Protein AF-A0A2M7IZS5-F1 (afdb_monomer)

Structure (mmCIF, N/CA/C/O backbone):
data_AF-A0A2M7IZS5-F1
#
_entry.id   AF-A0A2M7IZS5-F1
#
loop_
_atom_site.group_PDB
_atom_site.id
_atom_site.type_symbol
_atom_site.label_atom_id
_atom_site.label_alt_id
_atom_site.label_comp_id
_atom_site.label_asym_id
_atom_site.label_entity_id
_atom_site.label_seq_id
_atom_site.pdbx_PDB_ins_code
_atom_site.Cartn_x
_atom_site.Cartn_y
_atom_site.Cartn_z
_atom_site.occupancy
_atom_site.B_iso_or_equiv
_atom_site.auth_seq_id
_atom_site.auth_comp_id
_atom_site.auth_asym_id
_atom_site.auth_atom_id
_atom_site.pdbx_PDB_model_num
ATOM 1 N N . GLY A 1 1 ? -22.640 11.894 0.973 1.00 39.03 1 GLY A N 1
ATOM 2 C CA . GLY A 1 1 ? -21.893 12.290 -0.231 1.00 39.03 1 GLY A CA 1
ATOM 3 C C . GLY A 1 1 ? -21.079 11.099 -0.656 1.00 39.03 1 GLY A C 1
ATOM 4 O O . GLY A 1 1 ? -20.442 10.512 0.208 1.00 39.03 1 GLY A O 1
ATOM 5 N N . GLN A 1 2 ? -21.190 10.681 -1.912 1.00 46.84 2 GLN A N 1
ATOM 6 C CA . GLN A 1 2 ? -20.379 9.593 -2.461 1.00 46.84 2 GLN A CA 1
ATOM 7 C C . GLN A 1 2 ? -18.949 10.132 -2.557 1.00 46.84 2 GLN A C 1
ATOM 9 O O . GLN A 1 2 ? -18.693 11.081 -3.291 1.00 46.84 2 GLN A O 1
ATOM 14 N N . GLY A 1 3 ? -18.080 9.667 -1.658 1.00 48.53 3 GLY A N 1
ATOM 15 C CA . GLY A 1 3 ? -16.693 10.111 -1.529 1.00 48.53 3 GLY A CA 1
ATOM 16 C C . GLY A 1 3 ? -15.836 9.551 -2.655 1.00 48.53 3 GLY A C 1
ATOM 17 O O . GLY A 1 3 ? -14.933 8.760 -2.398 1.00 48.53 3 GLY A O 1
ATOM 18 N N . ASP A 1 4 ? -16.154 9.925 -3.889 1.00 48.88 4 ASP A N 1
ATOM 19 C CA . ASP A 1 4 ? -15.428 9.482 -5.069 1.00 48.88 4 ASP A CA 1
ATOM 20 C C . ASP A 1 4 ? -14.038 10.129 -5.068 1.00 48.88 4 ASP A C 1
ATOM 22 O O . ASP A 1 4 ? -13.889 11.346 -5.197 1.00 48.88 4 ASP A O 1
ATOM 26 N N . CYS A 1 5 ? -13.005 9.307 -4.879 1.00 48.94 5 CYS A N 1
ATOM 27 C CA . CYS A 1 5 ? -11.615 9.724 -4.994 1.00 48.94 5 CYS A CA 1
ATOM 28 C C . CYS A 1 5 ? -11.188 9.593 -6.460 1.00 48.94 5 CYS A C 1
ATOM 30 O O . CYS A 1 5 ? -11.105 8.484 -6.990 1.00 48.94 5 CYS A O 1
ATOM 32 N N . LEU A 1 6 ? -10.937 10.721 -7.128 1.00 53.38 6 LEU A N 1
ATOM 33 C CA . LEU A 1 6 ? -10.380 10.736 -8.477 1.00 53.38 6 LEU A CA 1
ATOM 34 C C . LEU A 1 6 ? -8.859 10.880 -8.372 1.00 53.38 6 LEU A C 1
ATOM 36 O O . LEU A 1 6 ? -8.365 11.906 -7.905 1.00 53.38 6 LEU A O 1
ATOM 40 N N . LEU A 1 7 ? -8.114 9.862 -8.806 1.00 50.41 7 LEU A N 1
ATOM 41 C CA . LEU A 1 7 ? -6.660 9.962 -8.912 1.00 50.41 7 LEU A CA 1
ATOM 42 C C . LEU A 1 7 ? -6.326 10.998 -10.000 1.00 50.41 7 LEU A C 1
ATOM 44 O O . LEU A 1 7 ? -6.692 10.819 -11.164 1.00 50.41 7 LEU A O 1
ATOM 48 N N . GLY A 1 8 ? -5.688 12.101 -9.612 1.00 68.81 8 GLY A N 1
ATOM 49 C CA . GLY A 1 8 ? -5.325 13.206 -10.498 1.00 68.81 8 GLY A CA 1
ATOM 50 C C . GLY A 1 8 ? -3.813 13.411 -10.582 1.00 68.81 8 GLY A C 1
ATOM 51 O O . GLY A 1 8 ? -3.086 13.022 -9.678 1.00 68.81 8 GLY A O 1
ATOM 52 N N . ASP A 1 9 ? -3.387 14.065 -11.664 1.00 58.53 9 ASP A N 1
ATOM 53 C CA . ASP A 1 9 ? -2.003 14.399 -12.047 1.00 58.53 9 ASP A CA 1
ATOM 54 C C . ASP A 1 9 ? -1.171 13.278 -12.709 1.00 58.53 9 ASP A C 1
ATOM 56 O O . ASP A 1 9 ? -0.164 12.791 -12.204 1.00 58.53 9 ASP A O 1
ATOM 60 N N . PHE A 1 10 ? -1.575 12.904 -13.928 1.00 55.19 10 PHE A N 1
ATOM 61 C CA . PHE A 1 10 ? -0.803 12.032 -14.825 1.00 55.19 10 PHE A CA 1
ATOM 62 C C . PHE A 1 10 ? 0.249 12.796 -15.658 1.00 55.1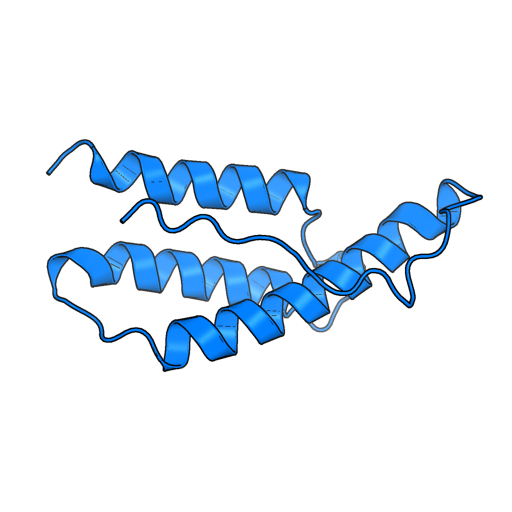9 10 PHE A C 1
ATOM 64 O O . PHE A 1 10 ? 0.697 12.287 -16.685 1.00 55.19 10 PHE A O 1
ATOM 71 N N . GLY A 1 11 ? 0.658 14.010 -15.265 1.00 52.94 11 GLY A N 1
ATOM 72 C CA . GLY A 1 11 ? 1.607 14.829 -16.037 1.00 52.94 11 GLY A CA 1
ATOM 73 C C . GLY A 1 11 ? 2.981 14.175 -16.263 1.00 52.94 11 GLY A C 1
ATOM 74 O O . GLY A 1 11 ? 3.667 14.507 -17.228 1.00 52.94 11 GLY A O 1
ATOM 75 N N . ALA A 1 12 ? 3.352 13.208 -15.417 1.00 53.50 12 ALA A N 1
ATOM 76 C CA . ALA A 1 12 ? 4.573 12.404 -15.518 1.00 53.50 12 ALA A CA 1
ATOM 77 C C . ALA A 1 12 ? 4.323 10.931 -15.911 1.00 53.50 12 ALA A C 1
ATOM 79 O O . ALA A 1 12 ? 5.241 10.110 -15.852 1.00 53.50 12 ALA A O 1
ATOM 80 N N . ALA A 1 13 ? 3.099 10.572 -16.313 1.00 56.44 13 ALA A N 1
ATOM 81 C CA . ALA A 1 13 ? 2.773 9.203 -16.695 1.00 56.44 13 ALA A CA 1
ATOM 82 C C . ALA A 1 13 ? 3.569 8.788 -17.943 1.00 56.44 13 ALA A C 1
ATOM 84 O O . ALA A 1 13 ? 3.412 9.355 -19.023 1.00 56.44 13 ALA A O 1
ATOM 85 N N . SER A 1 14 ? 4.429 7.781 -17.798 1.00 56.81 14 SER A N 1
ATOM 86 C CA . SER A 1 14 ? 5.160 7.179 -18.915 1.00 56.81 14 SER A CA 1
ATOM 87 C C . SER A 1 14 ? 4.515 5.859 -19.315 1.00 56.81 14 SER A C 1
ATOM 89 O O . SER A 1 14 ? 4.187 5.032 -18.466 1.00 56.81 14 SER A O 1
ATOM 91 N N . PHE A 1 15 ? 4.371 5.633 -20.622 1.00 57.88 15 PHE A N 1
ATOM 92 C CA . PHE A 1 15 ? 4.005 4.319 -21.139 1.00 57.88 15 PHE A CA 1
ATOM 93 C C . PHE A 1 15 ? 5.058 3.300 -20.700 1.00 57.88 15 PHE A C 1
ATOM 95 O O . PHE A 1 15 ? 6.245 3.449 -20.998 1.00 57.88 15 PHE A O 1
ATOM 102 N N . ILE A 1 16 ? 4.626 2.251 -20.002 1.00 57.53 16 ILE A N 1
ATOM 103 C CA . ILE A 1 16 ? 5.496 1.129 -19.656 1.00 57.53 16 ILE A CA 1
ATOM 104 C C . ILE A 1 16 ? 5.750 0.343 -20.947 1.00 57.53 16 ILE A C 1
ATOM 106 O O . ILE A 1 16 ? 4.972 -0.526 -21.329 1.00 57.53 16 ILE A O 1
ATOM 110 N N . ALA A 1 17 ? 6.820 0.700 -21.656 1.00 56.12 17 ALA A N 1
ATOM 111 C CA . ALA A 1 17 ? 7.173 0.109 -22.946 1.00 56.12 17 ALA A CA 1
ATOM 112 C C . ALA A 1 17 ? 7.723 -1.326 -22.830 1.00 56.12 17 ALA A C 1
ATOM 114 O O . ALA A 1 17 ? 7.776 -2.041 -23.827 1.00 56.12 17 ALA A O 1
ATOM 115 N N . ASP A 1 18 ? 8.144 -1.750 -21.632 1.00 59.88 18 ASP A N 1
ATOM 116 C CA . ASP A 1 18 ? 8.821 -3.028 -21.413 1.00 59.88 18 ASP A CA 1
ATOM 117 C C . ASP A 1 18 ? 8.392 -3.671 -20.081 1.00 59.88 18 ASP A C 1
ATOM 119 O O . ASP A 1 18 ? 8.512 -3.069 -19.008 1.00 59.88 18 ASP A O 1
ATOM 123 N N . ALA A 1 19 ? 7.914 -4.918 -20.150 1.00 61.94 19 ALA A N 1
ATOM 124 C CA . ALA A 1 19 ? 7.406 -5.690 -19.014 1.00 61.94 19 ALA A CA 1
ATOM 125 C C . ALA A 1 19 ? 8.443 -5.853 -17.889 1.00 61.94 19 ALA A C 1
ATOM 127 O O . ALA A 1 19 ? 8.077 -5.955 -16.718 1.00 61.94 19 ALA A O 1
ATOM 128 N N . ARG A 1 20 ? 9.742 -5.811 -18.217 1.00 61.88 20 ARG A N 1
ATOM 129 C CA . ARG A 1 20 ? 10.835 -5.934 -17.236 1.00 61.88 20 ARG A CA 1
ATOM 130 C C . ARG A 1 20 ? 10.925 -4.761 -16.251 1.00 61.88 20 ARG A C 1
ATOM 132 O O . ARG A 1 20 ? 11.428 -4.943 -15.148 1.00 61.88 20 ARG A O 1
ATOM 139 N N . HIS A 1 21 ? 10.461 -3.570 -16.638 1.00 64.75 21 HIS A N 1
ATOM 140 C CA . HIS A 1 21 ? 10.477 -2.378 -15.780 1.00 64.75 21 HIS A CA 1
ATOM 141 C C . HIS A 1 21 ? 9.123 -2.128 -15.107 1.00 64.75 21 HIS A C 1
ATOM 143 O O . HIS A 1 21 ? 9.036 -1.289 -14.215 1.00 64.75 21 HIS A O 1
ATOM 149 N N . ALA A 1 22 ? 8.082 -2.874 -15.489 1.00 75.44 22 ALA A N 1
ATOM 150 C CA . ALA A 1 22 ? 6.728 -2.682 -14.986 1.00 75.44 22 ALA A CA 1
ATOM 151 C C . ALA A 1 22 ? 6.632 -2.867 -13.464 1.00 75.44 22 ALA A C 1
ATOM 153 O O . ALA A 1 22 ? 6.053 -2.029 -12.781 1.00 75.44 22 ALA A O 1
ATOM 154 N N . LEU A 1 23 ? 7.237 -3.932 -12.925 1.00 79.44 23 LEU A N 1
ATOM 155 C CA . LEU A 1 23 ? 7.142 -4.260 -11.497 1.00 79.44 23 LEU A CA 1
ATOM 156 C C . LEU A 1 23 ? 7.947 -3.301 -10.600 1.00 79.44 23 LEU A C 1
ATOM 158 O O . LEU A 1 23 ? 7.383 -2.816 -9.617 1.00 79.44 23 LEU A O 1
ATOM 162 N N . PRO A 1 24 ? 9.216 -2.957 -10.910 1.00 81.06 24 PRO A N 1
ATOM 163 C CA . PRO A 1 24 ? 9.946 -1.965 -10.121 1.00 81.06 24 PRO A CA 1
ATOM 164 C C . PRO A 1 24 ? 9.295 -0.577 -10.149 1.00 81.06 24 PRO A C 1
ATOM 166 O O . PRO A 1 24 ? 9.226 0.077 -9.110 1.00 81.06 24 PRO A O 1
ATOM 169 N N . LEU A 1 25 ? 8.777 -0.143 -11.307 1.00 82.12 25 LEU A N 1
ATOM 170 C CA . LEU A 1 25 ? 8.052 1.128 -11.423 1.00 82.12 25 LEU A CA 1
ATOM 171 C C . LEU A 1 25 ? 6.752 1.096 -10.619 1.00 82.12 25 LEU A C 1
ATOM 173 O O . LEU A 1 25 ? 6.485 2.015 -9.854 1.00 82.12 25 LEU A O 1
ATOM 177 N N . GLN A 1 26 ? 5.986 0.007 -10.695 1.00 83.75 26 GLN A N 1
ATOM 178 C CA . GLN A 1 26 ? 4.778 -0.139 -9.885 1.00 83.75 26 GLN A CA 1
ATOM 179 C C . GLN A 1 26 ? 5.083 -0.057 -8.383 1.00 83.75 26 GLN A C 1
ATOM 181 O O . GLN A 1 26 ? 4.358 0.595 -7.642 1.00 83.75 26 GLN A O 1
ATOM 186 N N . ARG A 1 27 ? 6.183 -0.656 -7.919 1.00 89.12 27 ARG A N 1
ATOM 187 C CA . ARG A 1 27 ? 6.597 -0.587 -6.507 1.00 89.12 27 ARG A CA 1
ATOM 188 C C . ARG A 1 27 ? 7.124 0.786 -6.081 1.00 89.12 27 ARG A C 1
ATOM 190 O O . ARG A 1 27 ? 7.157 1.079 -4.881 1.00 89.12 27 ARG A O 1
ATOM 197 N N . LEU A 1 28 ?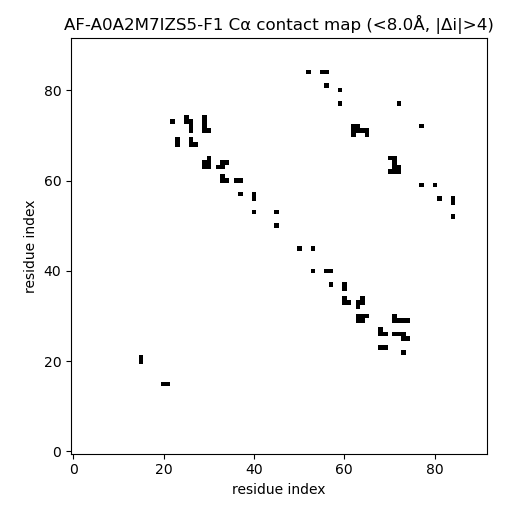 7.541 1.629 -7.026 1.00 88.69 28 LEU A N 1
ATOM 198 C CA . LEU A 1 28 ? 7.803 3.043 -6.764 1.00 88.69 28 LEU A CA 1
ATOM 199 C C . LEU A 1 28 ? 6.486 3.784 -6.507 1.00 88.69 28 LEU A C 1
ATOM 201 O O . LEU A 1 28 ? 6.359 4.453 -5.485 1.00 88.69 28 LEU A O 1
ATOM 205 N N . GLU A 1 29 ? 5.488 3.574 -7.362 1.00 89.00 29 GLU A N 1
ATOM 206 C CA . GLU A 1 29 ? 4.149 4.153 -7.189 1.00 89.00 29 GLU A CA 1
ATOM 207 C C . GLU A 1 29 ? 3.473 3.674 -5.893 1.00 89.00 29 GLU A C 1
ATOM 209 O O . GLU A 1 29 ? 2.836 4.452 -5.188 1.00 89.00 29 GLU A O 1
ATOM 214 N N . VAL A 1 30 ? 3.682 2.414 -5.496 1.00 92.00 30 VAL A N 1
ATOM 215 C CA . VAL A 1 30 ? 3.203 1.879 -4.207 1.00 92.00 30 VAL A CA 1
ATOM 216 C C . VAL A 1 30 ? 3.803 2.636 -3.018 1.00 92.00 30 VAL A C 1
ATOM 218 O O . VAL A 1 30 ? 3.125 2.845 -2.011 1.00 92.00 30 VAL A O 1
ATOM 221 N N . ARG A 1 31 ? 5.055 3.100 -3.125 1.00 92.50 31 ARG A N 1
ATOM 222 C CA . ARG A 1 31 ? 5.667 3.932 -2.081 1.00 92.50 31 ARG A CA 1
ATOM 223 C C . ARG A 1 31 ? 5.049 5.327 -2.038 1.00 92.50 31 ARG A C 1
ATOM 225 O O . ARG A 1 31 ? 4.812 5.825 -0.943 1.00 92.50 31 ARG A O 1
ATOM 232 N N . ALA A 1 32 ? 4.763 5.930 -3.192 1.00 91.81 32 ALA A N 1
ATOM 233 C CA . ALA A 1 32 ? 4.044 7.203 -3.248 1.00 91.81 32 ALA A CA 1
ATOM 234 C C . ALA A 1 32 ? 2.642 7.073 -2.623 1.00 91.81 32 ALA A C 1
ATOM 236 O O . ALA A 1 32 ? 2.252 7.891 -1.790 1.00 91.81 32 ALA A O 1
ATOM 237 N N . PHE A 1 33 ? 1.935 5.983 -2.932 1.00 91.88 33 PHE A N 1
ATOM 238 C CA . PHE A 1 33 ? 0.655 5.650 -2.310 1.00 91.88 33 PHE A CA 1
ATOM 239 C C . PHE A 1 33 ? 0.759 5.494 -0.784 1.00 91.88 33 PHE A C 1
ATOM 241 O O . PHE A 1 33 ? -0.107 5.984 -0.065 1.00 91.88 33 PHE A O 1
ATOM 248 N N . ALA A 1 34 ? 1.819 4.861 -0.269 1.00 92.44 34 ALA A N 1
ATOM 249 C CA . ALA A 1 34 ? 2.023 4.711 1.174 1.00 92.44 34 ALA A CA 1
ATOM 250 C C . ALA A 1 34 ? 2.137 6.061 1.904 1.00 92.44 34 ALA A C 1
ATOM 252 O O . ALA A 1 34 ? 1.601 6.207 3.000 1.00 92.44 34 ALA A O 1
ATOM 253 N N . CYS A 1 35 ? 2.811 7.040 1.292 1.00 92.81 35 CYS A N 1
ATOM 254 C CA . CYS A 1 35 ? 2.920 8.395 1.836 1.00 92.81 35 CYS A CA 1
ATOM 255 C C . CYS A 1 35 ? 1.566 9.119 1.819 1.00 92.81 35 CYS A C 1
ATOM 257 O O . CYS A 1 35 ? 1.179 9.717 2.817 1.00 92.81 35 CYS A O 1
ATOM 259 N N . LEU A 1 36 ? 0.801 8.999 0.728 1.00 90.88 36 LEU A N 1
ATO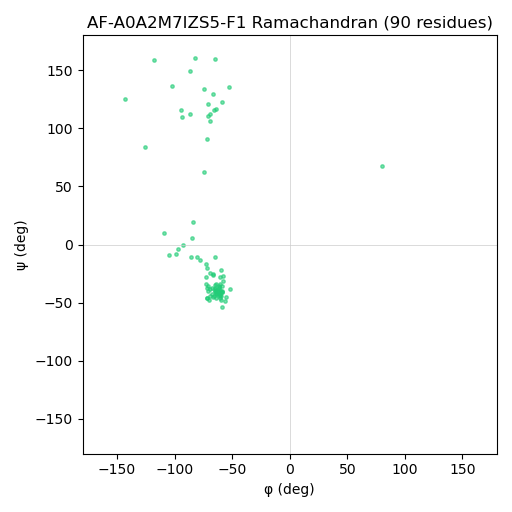M 260 C CA . LEU A 1 36 ? -0.556 9.553 0.664 1.00 90.88 36 LEU A CA 1
ATOM 261 C C . LEU A 1 36 ? -1.472 8.949 1.742 1.00 90.88 36 LEU A C 1
ATOM 263 O O . LEU A 1 36 ? -2.232 9.664 2.395 1.00 90.88 36 LEU A O 1
ATOM 267 N N . LEU A 1 37 ? -1.405 7.627 1.927 1.00 91.06 37 LEU A N 1
ATOM 268 C CA . LEU A 1 37 ? -2.214 6.915 2.914 1.00 91.06 37 LEU A CA 1
ATOM 269 C C . LEU A 1 37 ? -1.860 7.338 4.348 1.00 91.06 37 LEU A C 1
ATOM 271 O O . LEU A 1 37 ? -2.762 7.524 5.157 1.00 91.06 37 LEU A O 1
ATOM 275 N N . GLU A 1 38 ? -0.577 7.535 4.646 1.00 91.88 38 GLU A N 1
ATOM 276 C CA . GLU A 1 38 ? -0.096 8.064 5.931 1.00 91.88 38 GLU A CA 1
ATOM 277 C C . GLU A 1 38 ? -0.679 9.450 6.227 1.00 91.88 38 GLU A C 1
ATOM 279 O O . GLU A 1 38 ? -1.342 9.633 7.248 1.00 91.88 38 GLU A O 1
ATOM 284 N N . GLU A 1 39 ? -0.534 10.399 5.298 1.00 90.56 39 GLU A N 1
ATOM 285 C CA . GLU A 1 39 ? -1.053 11.763 5.459 1.00 90.56 39 GLU A CA 1
ATOM 286 C C . GLU A 1 39 ? -2.571 11.802 5.676 1.00 90.56 39 GLU A C 1
ATOM 288 O O . GLU A 1 39 ? -3.087 12.664 6.404 1.00 90.56 39 GLU A O 1
ATOM 293 N N . TRP A 1 40 ? -3.293 10.893 5.019 1.00 89.69 40 TRP A N 1
ATOM 294 C CA . TRP A 1 40 ? -4.736 10.762 5.167 1.00 89.69 40 TRP A CA 1
ATOM 295 C C . TRP A 1 40 ? -5.119 10.160 6.524 1.00 89.69 40 TRP A C 1
ATOM 297 O O . TRP A 1 40 ? -5.987 10.710 7.207 1.00 89.69 40 TRP A O 1
ATOM 307 N N . LEU A 1 41 ? -4.449 9.082 6.947 1.00 88.56 41 LEU A N 1
ATOM 308 C CA . LEU A 1 41 ? -4.701 8.422 8.232 1.00 88.56 41 LEU A CA 1
ATOM 309 C C . LEU A 1 41 ? -4.388 9.334 9.423 1.00 88.56 41 LEU A C 1
ATOM 311 O O . LEU A 1 41 ? -5.166 9.364 10.374 1.00 88.56 41 LEU A O 1
ATOM 315 N N . GLU A 1 42 ? -3.322 10.134 9.356 1.00 89.50 42 GLU A N 1
ATOM 316 C CA . GLU A 1 42 ? -2.982 11.125 10.391 1.00 89.50 42 GLU A CA 1
ATOM 317 C C . GLU A 1 42 ? -4.072 12.190 10.597 1.00 89.50 42 GLU A C 1
ATOM 319 O O . GLU A 1 42 ? -4.213 12.747 11.687 1.00 89.50 42 GLU A O 1
ATOM 324 N N . ARG A 1 43 ? -4.851 12.486 9.550 1.00 87.56 43 ARG A N 1
ATOM 325 C CA . ARG A 1 43 ? -5.924 13.494 9.566 1.00 87.56 43 ARG A CA 1
ATOM 326 C C . ARG A 1 43 ? -7.308 12.895 9.809 1.00 87.56 43 ARG A C 1
ATOM 328 O O . ARG A 1 43 ? -8.275 13.651 9.912 1.00 87.56 43 ARG A O 1
ATOM 335 N N . SER A 1 44 ? -7.419 11.571 9.901 1.00 81.38 44 SER A N 1
ATOM 336 C CA . SER A 1 44 ? -8.683 10.883 10.145 1.00 81.38 44 SER A CA 1
ATOM 337 C C . SER A 1 44 ? -8.869 10.638 11.647 1.00 81.38 44 SER A C 1
ATOM 339 O O . SER A 1 44 ? -8.165 9.807 12.220 1.00 81.38 44 SER A O 1
ATOM 341 N N . PRO A 1 45 ? -9.812 11.322 12.321 1.00 75.25 45 PRO A N 1
ATOM 342 C CA . PRO A 1 45 ? -10.042 11.103 13.741 1.00 75.25 45 PRO A CA 1
ATOM 343 C C . PRO A 1 45 ? -10.589 9.694 13.979 1.00 75.25 45 PRO A C 1
ATOM 345 O O . PRO A 1 45 ? -11.564 9.276 13.353 1.00 75.25 45 PRO A O 1
ATOM 348 N N . ALA A 1 46 ? -9.972 8.969 14.910 1.00 72.19 46 ALA A N 1
ATOM 349 C CA . ALA A 1 46 ? -10.446 7.655 15.305 1.00 72.19 46 ALA A CA 1
ATOM 350 C C . ALA A 1 46 ? -11.751 7.771 16.104 1.00 72.19 46 ALA A C 1
ATOM 352 O O . ALA A 1 46 ? -11.762 8.249 17.239 1.00 72.19 46 ALA A O 1
ATOM 353 N N . ALA A 1 47 ? -12.858 7.321 15.515 1.00 72.56 47 ALA A N 1
ATOM 354 C CA . ALA A 1 47 ? -14.050 6.957 16.274 1.00 72.56 47 ALA A CA 1
ATOM 355 C C . ALA A 1 47 ? -13.932 5.492 16.719 1.00 72.56 47 ALA A C 1
ATOM 357 O O . ALA A 1 47 ? -13.340 4.680 16.002 1.00 72.56 47 ALA A O 1
ATOM 358 N N . SER A 1 48 ? -14.521 5.141 17.868 1.00 69.94 48 SER A N 1
ATOM 359 C CA . SER A 1 48 ? -14.403 3.798 18.464 1.00 69.94 48 SER A CA 1
ATOM 360 C C . SER A 1 48 ? -14.751 2.668 17.483 1.00 69.94 48 SER A C 1
ATOM 362 O O . SER A 1 48 ? -14.046 1.665 17.428 1.00 69.94 48 SER A O 1
ATOM 364 N N . ASP A 1 49 ? -15.769 2.873 16.644 1.00 77.94 49 ASP A N 1
ATOM 365 C CA . ASP A 1 49 ? -16.251 1.886 15.665 1.00 77.94 49 ASP A CA 1
ATOM 366 C C . ASP A 1 49 ? -15.370 1.793 14.404 1.00 77.94 49 ASP A C 1
ATOM 368 O O . ASP A 1 49 ? -15.486 0.864 13.609 1.00 77.94 49 ASP A O 1
ATOM 372 N N . THR A 1 50 ? -14.473 2.761 14.202 1.00 80.06 50 THR A N 1
ATOM 373 C CA . THR A 1 50 ? -13.563 2.832 13.043 1.00 80.06 50 THR A CA 1
ATOM 374 C C . THR A 1 50 ? -12.126 2.454 13.382 1.00 80.06 50 THR A C 1
ATOM 376 O O . THR A 1 50 ? -11.321 2.280 12.470 1.00 80.06 50 THR A O 1
ATOM 379 N N . GLN A 1 51 ? -11.798 2.282 14.667 1.00 84.62 51 GLN A N 1
ATOM 380 C CA . GLN A 1 51 ? -10.448 1.929 15.112 1.00 84.62 51 GLN A CA 1
ATOM 381 C C . GLN A 1 51 ? -9.907 0.649 14.445 1.00 84.62 51 GLN A C 1
ATOM 383 O O . GLN A 1 51 ? -8.796 0.704 13.926 1.00 84.62 51 GLN A O 1
ATOM 388 N N . PRO A 1 52 ? -10.669 -0.462 14.330 1.00 86.38 52 PRO A N 1
ATOM 389 C CA . PRO A 1 52 ? -10.159 -1.676 13.684 1.00 86.38 52 PRO A CA 1
ATOM 390 C C . PRO A 1 52 ? -9.841 -1.475 12.195 1.00 86.38 52 PRO A C 1
ATOM 392 O O . PRO A 1 52 ? -8.897 -2.055 11.663 1.00 86.38 52 PRO A O 1
ATOM 395 N N . VAL A 1 53 ? -10.623 -0.625 11.523 1.00 87.44 53 VAL A N 1
ATOM 396 C CA . VAL A 1 53 ? -10.410 -0.259 10.118 1.00 87.44 53 VAL A CA 1
ATOM 397 C C . VAL A 1 53 ? -9.153 0.597 9.979 1.00 87.44 53 VAL A C 1
ATOM 399 O O . VAL A 1 53 ? -8.333 0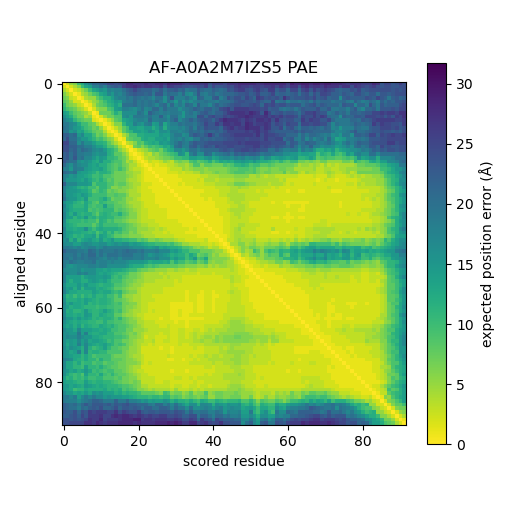.334 9.103 1.00 87.44 53 VAL A O 1
ATOM 402 N N . LEU A 1 54 ? -8.964 1.584 10.860 1.00 88.50 54 LEU A N 1
ATOM 403 C CA . LEU A 1 54 ? -7.761 2.420 10.878 1.00 88.50 54 LEU A CA 1
ATOM 404 C C . LEU A 1 54 ? -6.500 1.598 11.166 1.00 88.50 54 LEU A C 1
ATOM 406 O O . LEU A 1 54 ? -5.489 1.797 10.497 1.00 88.50 54 LEU A O 1
ATOM 410 N N . ASP A 1 55 ? -6.566 0.637 12.087 1.00 89.94 55 ASP A N 1
ATOM 411 C CA . ASP A 1 55 ? -5.444 -0.253 12.399 1.00 89.94 55 ASP A CA 1
ATOM 412 C C . ASP A 1 55 ? -5.063 -1.123 11.188 1.00 89.94 55 ASP A C 1
ATOM 414 O O . ASP A 1 55 ? -3.881 -1.255 10.855 1.00 89.94 55 ASP A O 1
ATOM 418 N N . ALA A 1 56 ? -6.058 -1.667 10.477 1.00 90.69 56 ALA A N 1
ATOM 419 C CA . ALA A 1 56 ? -5.830 -2.443 9.259 1.00 90.69 56 ALA A CA 1
ATOM 420 C C . ALA A 1 56 ? -5.235 -1.591 8.122 1.00 90.69 56 ALA A C 1
ATOM 422 O O . ALA A 1 56 ? -4.358 -2.053 7.387 1.00 90.69 56 ALA A O 1
ATOM 423 N N . LEU A 1 57 ? -5.666 -0.334 7.996 1.00 91.38 57 LEU A N 1
ATOM 424 C CA . LEU A 1 57 ? -5.120 0.606 7.017 1.00 91.38 57 LEU A CA 1
ATOM 425 C C . LEU A 1 57 ? -3.684 1.029 7.358 1.00 91.38 57 LEU A C 1
ATOM 427 O O . LEU A 1 57 ? -2.853 1.109 6.454 1.00 91.38 57 LEU A O 1
ATOM 431 N N . TRP A 1 58 ? -3.352 1.220 8.638 1.00 93.69 58 TRP A N 1
ATOM 432 C CA . TRP A 1 58 ? -1.973 1.457 9.083 1.00 93.69 58 TRP A CA 1
ATOM 433 C C . TRP A 1 58 ? -1.058 0.255 8.838 1.00 93.69 58 TRP A C 1
ATOM 435 O O . TRP A 1 58 ? 0.125 0.415 8.532 1.00 93.69 58 TRP A O 1
ATOM 445 N N . GLU A 1 59 ? -1.576 -0.965 8.957 1.00 94.25 59 GLU A N 1
ATOM 446 C CA . GLU A 1 59 ? -0.822 -2.162 8.584 1.00 94.25 59 GLU A CA 1
ATOM 447 C C . GLU A 1 59 ? -0.558 -2.221 7.074 1.00 94.25 59 GLU A C 1
ATOM 449 O O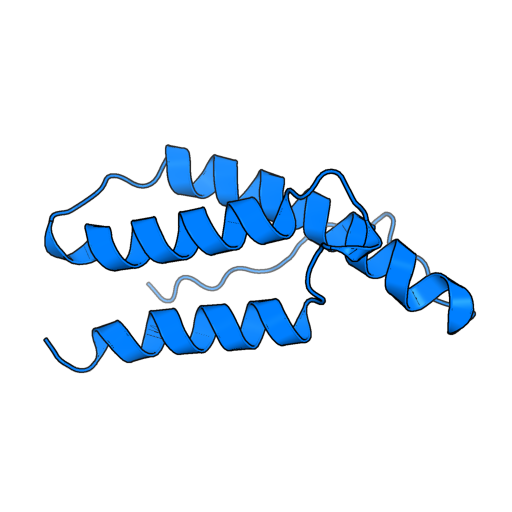 . GLU A 1 59 ? 0.574 -2.454 6.642 1.00 94.25 59 GLU A O 1
ATOM 454 N N . LEU A 1 60 ? -1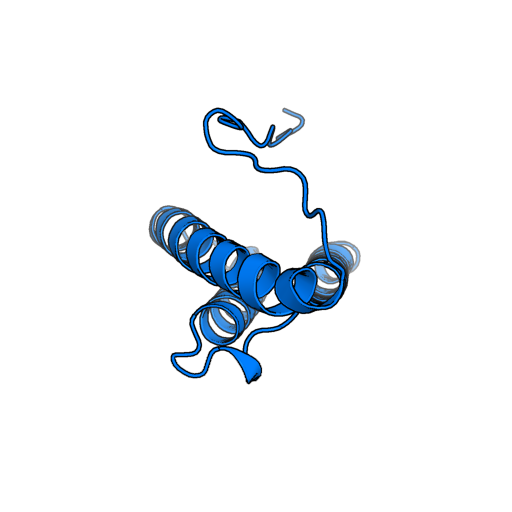.573 -1.933 6.257 1.00 93.88 60 LEU A N 1
ATOM 455 C CA . LEU A 1 60 ? -1.410 -1.842 4.808 1.00 93.88 60 LEU A CA 1
ATOM 456 C C . LEU A 1 60 ? -0.398 -0.753 4.417 1.00 93.88 60 LEU A C 1
ATOM 458 O O . LEU A 1 60 ? 0.476 -1.004 3.587 1.00 93.88 60 LEU A O 1
ATOM 462 N N . GLN A 1 61 ? -0.462 0.419 5.055 1.00 95.31 61 GLN A N 1
ATOM 463 C CA . GLN A 1 61 ? 0.488 1.512 4.847 1.00 95.31 61 GLN A CA 1
ATOM 464 C C . GLN A 1 61 ? 1.928 1.055 5.110 1.00 95.31 61 GLN A C 1
ATOM 466 O O . GLN A 1 61 ? 2.789 1.233 4.245 1.00 95.31 61 GLN A O 1
ATOM 471 N N . ARG A 1 62 ? 2.182 0.381 6.240 1.00 95.75 62 ARG A N 1
ATOM 472 C CA . ARG A 1 62 ? 3.519 -0.119 6.602 1.00 95.75 62 ARG A CA 1
ATOM 473 C C . ARG A 1 62 ? 4.058 -1.135 5.600 1.00 95.75 62 ARG A C 1
ATOM 475 O O . ARG A 1 62 ? 5.244 -1.099 5.267 1.00 95.75 62 ARG A O 1
ATOM 482 N N . ARG A 1 63 ? 3.195 -2.002 5.063 1.00 94.19 63 ARG A N 1
ATOM 483 C CA . ARG A 1 63 ? 3.558 -2.941 3.986 1.00 94.19 63 ARG A CA 1
ATOM 484 C C . ARG A 1 63 ? 3.930 -2.217 2.688 1.00 94.19 63 ARG A C 1
ATOM 486 O O . ARG A 1 63 ? 4.899 -2.600 2.037 1.00 94.19 63 ARG A O 1
ATOM 493 N N . CYS A 1 64 ? 3.217 -1.153 2.326 1.00 93.94 64 CYS A N 1
ATOM 494 C CA . CYS A 1 64 ? 3.531 -0.339 1.146 1.00 93.94 64 CYS A CA 1
ATOM 495 C C . CYS A 1 64 ? 4.784 0.542 1.341 1.00 93.94 64 CYS A C 1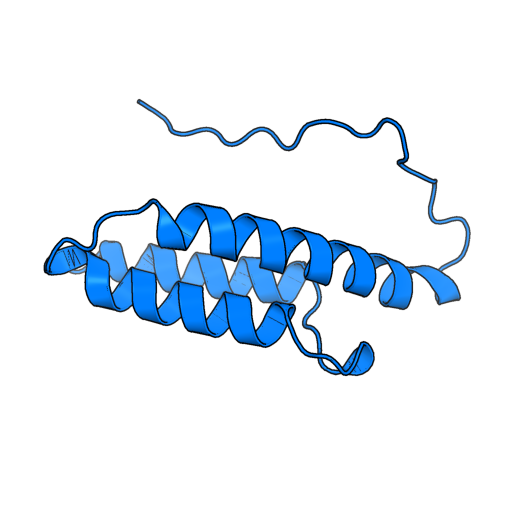
ATOM 497 O O . CYS A 1 64 ? 5.505 0.825 0.382 1.00 93.94 64 CYS A O 1
ATOM 499 N N . ALA A 1 65 ? 5.086 0.938 2.582 1.00 94.25 65 ALA A N 1
ATOM 500 C CA . ALA A 1 65 ? 6.225 1.782 2.945 1.00 94.25 65 ALA A CA 1
ATOM 501 C C . ALA A 1 65 ? 7.548 1.017 3.157 1.00 94.25 65 ALA A C 1
ATOM 503 O O . ALA A 1 65 ? 8.548 1.636 3.536 1.00 94.25 65 ALA A O 1
ATOM 504 N N . GLN A 1 66 ? 7.596 -0.296 2.894 1.00 94.44 66 GLN A N 1
ATOM 505 C CA . GLN A 1 66 ? 8.797 -1.114 3.103 1.00 94.44 66 GLN A CA 1
ATOM 506 C C . GLN A 1 66 ? 1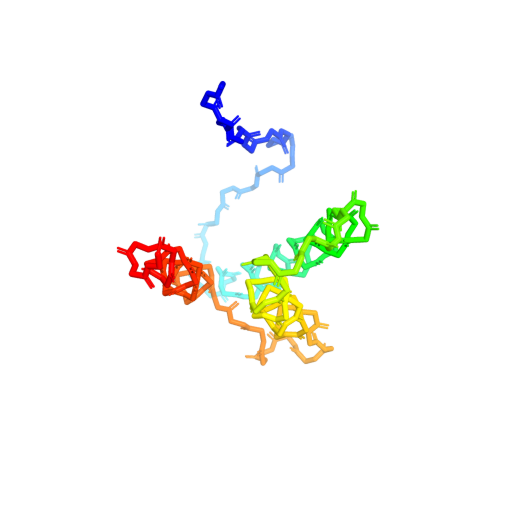0.038 -0.508 2.408 1.00 94.44 66 GLN A C 1
ATOM 508 O O . GLN A 1 66 ? 9.952 -0.052 1.256 1.00 94.44 66 GLN A O 1
ATOM 513 N N . PRO A 1 67 ? 11.204 -0.471 3.086 1.00 90.44 67 PRO A N 1
ATOM 514 C CA . PRO A 1 67 ? 12.434 0.049 2.496 1.00 90.44 67 PRO A CA 1
ATOM 515 C C . PRO A 1 67 ? 12.897 -0.828 1.328 1.00 90.44 67 PRO A C 1
ATOM 517 O O . PRO A 1 67 ? 13.311 -0.296 0.300 1.00 90.44 67 PRO A O 1
ATOM 520 N N . GLU A 1 68 ? 12.739 -2.146 1.457 1.00 92.44 68 GLU A N 1
ATOM 521 C CA . GLU A 1 68 ? 13.014 -3.113 0.398 1.00 92.44 68 GLU A CA 1
ATOM 522 C C . GLU A 1 68 ? 11.951 -3.011 -0.702 1.00 92.44 68 GLU A C 1
ATOM 524 O O . GLU A 1 68 ? 10.758 -3.181 -0.441 1.00 92.44 68 GLU A O 1
ATOM 529 N N . VAL A 1 69 ? 12.375 -2.727 -1.937 1.00 88.56 69 VAL A N 1
ATOM 530 C CA . VAL A 1 69 ? 11.462 -2.509 -3.074 1.00 88.56 69 VAL A CA 1
ATOM 531 C C . VAL A 1 69 ? 10.693 -3.788 -3.373 1.00 88.56 69 VAL A C 1
ATOM 533 O O . VAL A 1 69 ? 9.480 -3.745 -3.566 1.00 88.56 69 VAL A O 1
ATOM 536 N N . GLU A 1 70 ? 11.377 -4.930 -3.336 1.00 89.75 70 GLU A N 1
ATOM 537 C CA . GLU A 1 70 ? 10.786 -6.234 -3.636 1.00 89.75 70 GLU A CA 1
ATOM 538 C C . GLU A 1 70 ? 9.736 -6.681 -2.605 1.00 89.75 70 GLU A C 1
ATOM 540 O O . GLU A 1 70 ? 8.822 -7.433 -2.945 1.00 89.75 70 GLU A O 1
ATOM 545 N N . ALA A 1 71 ? 9.831 -6.185 -1.368 1.00 90.69 71 ALA A N 1
ATOM 546 C CA . ALA A 1 71 ? 8.899 -6.504 -0.288 1.00 90.69 71 ALA A CA 1
ATOM 547 C C . ALA A 1 71 ? 7.592 -5.696 -0.350 1.00 90.69 71 ALA A C 1
ATOM 549 O O . ALA A 1 71 ? 6.654 -5.990 0.394 1.00 90.69 71 ALA A O 1
ATOM 550 N N . ARG A 1 72 ? 7.521 -4.672 -1.210 1.00 93.56 72 ARG A N 1
ATOM 551 C CA . ARG A 1 72 ? 6.296 -3.892 -1.398 1.00 93.56 72 ARG A CA 1
ATOM 552 C C . ARG A 1 72 ? 5.287 -4.710 -2.209 1.00 93.56 72 ARG A C 1
ATOM 554 O O . ARG A 1 72 ? 5.671 -5.266 -3.246 1.00 93.56 72 ARG A O 1
ATOM 561 N N . PRO A 1 73 ? 4.015 -4.755 -1.775 1.00 92.12 73 PRO A N 1
ATOM 562 C CA . PRO A 1 73 ? 2.960 -5.420 -2.526 1.00 92.12 73 PRO A CA 1
ATOM 563 C C . PRO A 1 73 ? 2.714 -4.711 -3.860 1.00 92.12 73 PRO A C 1
ATOM 565 O O . PRO A 1 73 ? 3.031 -3.530 -4.023 1.00 92.12 73 PRO A O 1
ATOM 568 N N . LEU A 1 74 ? 2.110 -5.415 -4.809 1.00 91.19 74 LEU A N 1
ATOM 569 C CA . LEU A 1 74 ? 1.597 -4.819 -6.040 1.00 91.19 74 LEU A CA 1
ATOM 570 C C . LEU A 1 74 ? 0.214 -4.203 -5.794 1.00 91.19 74 LEU A C 1
ATOM 572 O O . LEU A 1 74 ? -0.503 -4.592 -4.872 1.00 91.19 74 LEU A O 1
ATOM 576 N N . PHE A 1 75 ? -0.222 -3.288 -6.666 1.00 88.19 75 PHE A N 1
ATOM 577 C CA . PHE A 1 75 ? -1.541 -2.656 -6.518 1.00 88.19 75 PHE A CA 1
ATOM 578 C C . PHE A 1 75 ? -2.705 -3.653 -6.500 1.00 88.19 75 PHE A C 1
ATOM 580 O O . PHE A 1 75 ? -3.678 -3.418 -5.793 1.00 88.19 75 PHE A O 1
ATOM 587 N N . ALA A 1 76 ? -2.602 -4.782 -7.207 1.00 88.62 76 ALA A N 1
ATOM 588 C CA . ALA A 1 76 ? -3.627 -5.826 -7.161 1.00 88.62 76 ALA A CA 1
ATOM 589 C C . ALA A 1 76 ? -3.812 -6.398 -5.742 1.00 88.62 76 ALA A C 1
ATOM 591 O O . ALA A 1 76 ? -4.937 -6.600 -5.295 1.00 88.62 76 ALA A O 1
ATOM 592 N N . GLU A 1 77 ? -2.715 -6.602 -5.009 1.00 90.12 77 GLU A N 1
ATOM 593 C CA . GLU A 1 77 ? -2.746 -7.093 -3.627 1.00 90.12 77 GLU A CA 1
ATOM 594 C C . GLU A 1 77 ? -3.251 -6.014 -2.658 1.00 90.12 77 GLU A C 1
ATOM 596 O O . GLU A 1 77 ? -3.946 -6.322 -1.691 1.00 90.12 77 GLU A O 1
ATOM 601 N N . ILE A 1 78 ? -2.935 -4.743 -2.930 1.00 91.56 78 ILE A N 1
ATOM 602 C CA . ILE A 1 78 ? -3.436 -3.595 -2.158 1.00 91.56 78 ILE A CA 1
ATOM 603 C C . ILE A 1 78 ? -4.958 -3.485 -2.295 1.00 91.56 78 ILE A C 1
ATOM 605 O O . ILE A 1 78 ? -5.644 -3.333 -1.288 1.00 91.56 78 ILE A O 1
ATOM 609 N N . VAL A 1 79 ? -5.494 -3.606 -3.514 1.00 89.81 79 VAL A N 1
ATOM 610 C CA . VAL A 1 79 ? -6.946 -3.587 -3.760 1.00 89.81 79 VAL A CA 1
ATOM 611 C C . VAL A 1 79 ? -7.638 -4.719 -3.003 1.00 89.81 79 VAL A C 1
ATOM 613 O O . VAL A 1 79 ? -8.585 -4.456 -2.267 1.00 89.81 79 VAL A O 1
ATOM 616 N N . GLN A 1 80 ? -7.116 -5.946 -3.086 1.00 88.56 80 GLN A N 1
ATOM 617 C CA . GLN A 1 80 ? -7.664 -7.084 -2.336 1.00 88.56 80 GLN A CA 1
ATOM 618 C C . GLN A 1 80 ? -7.655 -6.845 -0.818 1.00 88.56 80 GLN A C 1
ATOM 620 O O . GLN A 1 80 ? -8.622 -7.170 -0.128 1.00 88.56 80 GLN A O 1
ATOM 625 N N . ALA A 1 81 ? -6.581 -6.254 -0.284 1.00 89.12 81 ALA A N 1
ATOM 626 C CA . ALA A 1 81 ? -6.511 -5.909 1.132 1.00 89.12 81 ALA A CA 1
ATOM 627 C C . ALA A 1 81 ? -7.570 -4.860 1.519 1.00 89.12 81 ALA A C 1
ATOM 629 O O . ALA A 1 81 ? -8.229 -5.011 2.547 1.00 89.12 81 ALA A O 1
ATOM 630 N N . LEU A 1 82 ? -7.775 -3.831 0.691 1.00 86.81 82 LEU A N 1
ATOM 631 C CA . LEU A 1 82 ? -8.771 -2.778 0.930 1.00 86.81 82 LEU A CA 1
ATOM 632 C C . LEU A 1 82 ? -10.216 -3.294 0.848 1.00 86.81 82 LEU A C 1
ATOM 634 O O . LEU A 1 82 ? -11.066 -2.881 1.643 1.00 86.81 82 LEU A O 1
ATOM 638 N N . GLU A 1 83 ? -10.499 -4.220 -0.067 1.00 87.06 83 GLU A N 1
ATOM 639 C CA . GLU A 1 83 ? -11.799 -4.895 -0.153 1.00 87.06 83 GLU A CA 1
ATOM 640 C C . GLU A 1 83 ? -12.092 -5.692 1.127 1.00 87.06 83 GLU A C 1
ATOM 642 O O . GLU A 1 83 ? -13.174 -5.561 1.701 1.00 87.06 83 GLU A O 1
ATOM 647 N N . GLY A 1 84 ? -11.107 -6.434 1.646 1.00 81.06 84 GLY A N 1
ATOM 648 C CA . GLY A 1 84 ? -11.240 -7.174 2.908 1.00 81.06 84 GLY A CA 1
ATOM 649 C C . GLY A 1 84 ? -11.520 -6.278 4.123 1.00 81.06 84 GLY A C 1
ATOM 650 O O . GLY A 1 84 ? -12.299 -6.641 5.009 1.00 81.06 84 GLY A O 1
ATOM 651 N N . VAL A 1 85 ? -10.941 -5.075 4.146 1.00 79.38 85 VAL A N 1
ATOM 652 C CA . VAL A 1 85 ? -11.199 -4.073 5.195 1.00 79.38 85 VAL A CA 1
ATOM 653 C C . VAL A 1 85 ? -12.607 -3.477 5.067 1.00 79.38 85 VAL A C 1
ATOM 655 O O . VAL A 1 85 ? -13.268 -3.232 6.076 1.00 79.38 85 VAL A O 1
ATOM 658 N N . SER A 1 86 ? -13.103 -3.297 3.840 1.00 64.50 86 SER A N 1
ATOM 659 C CA . SER A 1 86 ? -14.422 -2.710 3.563 1.00 64.50 86 SER A CA 1
ATOM 660 C C . SER A 1 86 ? -15.583 -3.643 3.928 1.00 64.50 86 SER A C 1
ATOM 662 O O . SER A 1 86 ? -16.585 -3.184 4.473 1.00 64.50 86 SER A O 1
ATOM 664 N N . VAL A 1 87 ? -15.440 -4.953 3.701 1.00 53.28 87 VAL A N 1
ATOM 665 C CA . VAL A 1 87 ? -16.486 -5.952 4.011 1.00 53.28 87 VAL A CA 1
ATOM 666 C C . VAL A 1 87 ? -16.683 -6.139 5.521 1.00 53.28 87 VAL A C 1
ATOM 668 O O . VAL A 1 87 ? -17.782 -6.452 5.974 1.00 53.28 87 VAL A O 1
ATOM 671 N N . SER A 1 88 ? -15.661 -5.848 6.330 1.00 52.62 88 SER A N 1
ATOM 672 C CA . SER A 1 88 ? -15.765 -5.890 7.797 1.00 52.62 88 SER A CA 1
ATOM 673 C C . SER A 1 88 ? -16.740 -4.842 8.372 1.00 52.62 88 SER A C 1
ATOM 675 O O . SER A 1 88 ? -17.089 -4.928 9.545 1.00 52.62 88 SER A O 1
ATOM 677 N N . ARG A 1 89 ? -17.212 -3.873 7.565 1.00 49.00 89 ARG A N 1
ATOM 678 C CA . ARG A 1 89 ? -18.255 -2.897 7.944 1.00 49.00 89 ARG A CA 1
ATOM 679 C C . ARG A 1 89 ? -19.695 -3.380 7.726 1.00 49.00 89 ARG A C 1
ATOM 681 O O . ARG A 1 89 ? -20.598 -2.699 8.195 1.00 49.00 89 ARG A O 1
ATOM 688 N N . GLU A 1 90 ? -19.939 -4.500 7.037 1.00 43.81 90 GLU A N 1
ATOM 689 C CA . GLU A 1 90 ? -21.315 -4.961 6.743 1.00 43.81 90 GLU A CA 1
ATOM 690 C C . GLU A 1 90 ? -21.895 -5.941 7.781 1.00 43.81 90 GLU A C 1
ATOM 692 O O . GLU A 1 90 ? -23.056 -6.332 7.683 1.00 43.81 90 GLU A O 1
ATOM 697 N N . PHE A 1 91 ? -21.132 -6.291 8.820 1.00 39.78 91 PHE A N 1
ATOM 698 C CA . PHE A 1 91 ? -21.630 -7.026 9.987 1.00 39.78 91 PHE A CA 1
ATOM 699 C C . PHE A 1 91 ? -21.293 -6.267 11.275 1.00 39.78 91 PHE A C 1
ATOM 701 O O . PHE A 1 91 ? -20.295 -6.551 11.935 1.00 39.78 91 PHE A O 1
ATOM 708 N N . GLY A 1 92 ? -22.144 -5.300 11.619 1.00 38.12 92 GLY A N 1
ATOM 709 C CA . GLY A 1 92 ? -22.117 -4.550 12.876 1.00 38.12 92 GLY A CA 1
ATOM 710 C C . GLY A 1 92 ? -23.392 -3.750 13.058 1.00 38.12 92 GLY A C 1
ATOM 711 O O . GLY A 1 92 ? -23.561 -2.776 12.296 1.00 38.12 92 GLY A O 1
#

Sequence (92 aa):
GQGDCLLGDFGAASFIADARHALPLQRLEVRAFACLLEEWLERSPAASDTQPVLDALWELQRRCAQPEVEARPLFAEIVQALEGVSVSREFG

Solvent-accessible surface area (backbone atoms only — not comparable to full-atom values): 5678 Å² total; per-residue (Å²): 128,87,84,78,82,78,92,76,83,69,88,80,68,69,83,78,87,45,79,87,5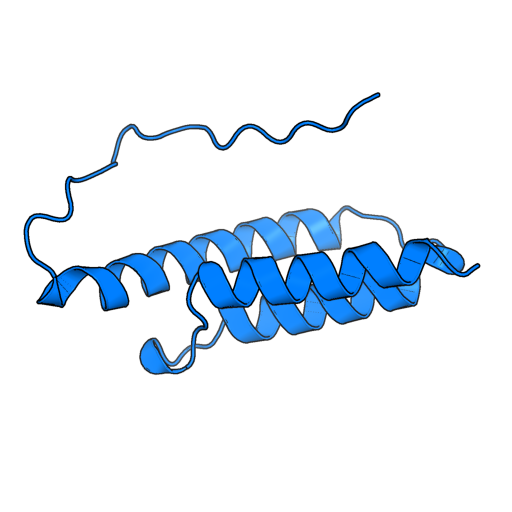3,43,60,65,51,50,32,50,52,32,36,56,49,20,53,55,49,48,63,50,54,79,70,51,81,80,45,86,92,45,41,70,52,52,52,52,50,52,50,52,29,53,43,26,54,41,88,52,59,86,70,26,58,54,71,71,58,51,52,54,53,51,52,59,56,56,57,64,64,78,72,124

Secondary structure (DSSP, 8-state):
----------TTPPP---HHHHHHHHHHHHHHHHHHHHHHHHTS---GGGHHHHHHHHHHHHHHT-SSSTTSPPHHHHHHHHHHHHHTTS--

Mean predicted aligned error: 9.79 Å

Nearest PDB structures (foldseek):
  4oh4-assembly1_A  TM=9.403E-01  e=1.654E+00  Arabidopsis thaliana
  6q6b-assembly1_A  TM=4.295E-01  e=4.423E+00  Streptomyces lividans 1326
  6qvh-assembly1_A  TM=4.281E-01  e=8.855E+00  Streptomyces lividans 1326
  4nph-assembly1_A  TM=3.183E-01  e=5.906E+00  Salmonella enterica subsp. enterica serovar Typhimurium str. LT2

Foldseek 3Di:
DPPDDDDDDCVVPDDPPDPVCVLLVQLVVLLVVLVVLVVVLVPDDDDPVCVVLSVLSVVLSCQSNDPDSVSRDGVVVSVVSNVVSVVVVVPD

pLDDT: mean 77.48, std 17.13, range [38.12, 95.75]

Radius of gyration: 14.98 Å; Cα contacts (8 Å, |Δi|>4): 53; chains: 1; bounding box: 35×22×41 Å